Protein AF-A0A972IGV8-F1 (afdb_monomer)

Radius of gyration: 12.22 Å; Cα contacts (8 Å, |Δi|>4): 26; chains: 1; bounding box: 35×22×29 Å

pLDDT: mean 82.5, std 11.54, range [43.66, 93.38]

Sequence (59 aa):
MSDPERDIVLAARDGLRRISRKTHGFQMPDDFDEGDRRSAIDQWKRWYLAIRPDAEFEN

Foldseek 3Di:
DPPPVLVVLVVVLVVLCVVLVPVCPQPADSPGDVVSSVSSVVRSVVSVCVVVVPDDDDD

Solvent-accessible surface area (backbone atoms only — not comparable to full-atom values): 3696 Å² total; per-residue (Å²): 144,84,65,77,59,58,63,52,52,52,52,50,50,53,51,48,24,62,74,71,69,30,90,86,42,64,80,52,65,95,83,53,52,73,66,33,52,51,51,25,51,52,50,49,53,54,55,48,35,74,76,39,75,86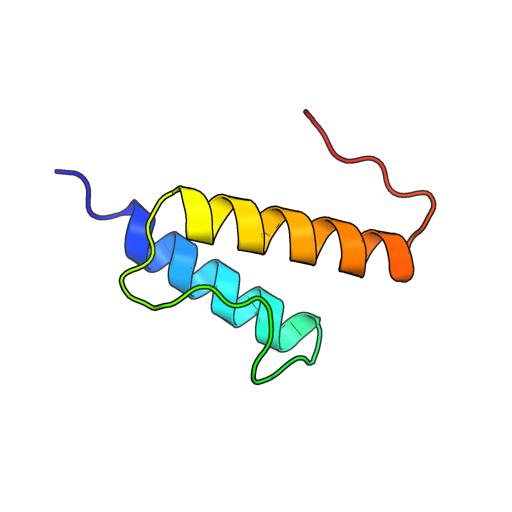,66,83,79,90,130

Secondary structure (DSSP, 8-state):
---HHHHHHHHHHHHHHHHHT-TT-S---TT--HHHHHHHHHHHHHHHHHH-TTPPPP-

Mean predicted aligned error: 5.63 Å

Structure (mmCIF, N/CA/C/O backbone):
data_AF-A0A972IGV8-F1
#
_entry.id   AF-A0A972IGV8-F1
#
loop_
_atom_site.group_PDB
_atom_site.id
_atom_site.type_symbol
_atom_site.label_atom_id
_atom_site.label_alt_id
_atom_site.label_comp_id
_atom_site.label_asym_id
_atom_site.label_entity_id
_atom_site.label_seq_id
_atom_site.pdbx_PDB_ins_code
_atom_site.Cartn_x
_atom_site.Cartn_y
_atom_site.Cartn_z
_atom_site.occupancy
_atom_site.B_iso_or_equiv
_atom_site.auth_seq_id
_atom_site.auth_comp_id
_atom_site.auth_asym_id
_atom_site.auth_atom_id
_atom_site.pdbx_PDB_model_num
ATOM 1 N N . MET A 1 1 ? 25.850 3.041 -10.621 1.00 43.66 1 MET A N 1
ATOM 2 C CA . MET A 1 1 ? 25.567 1.883 -9.751 1.00 43.66 1 MET A CA 1
ATOM 3 C C . MET A 1 1 ? 24.248 2.195 -9.046 1.00 43.66 1 MET A C 1
ATOM 5 O O . MET A 1 1 ? 24.272 2.642 -7.913 1.00 43.66 1 MET A O 1
ATOM 9 N N . SER A 1 2 ? 23.122 2.10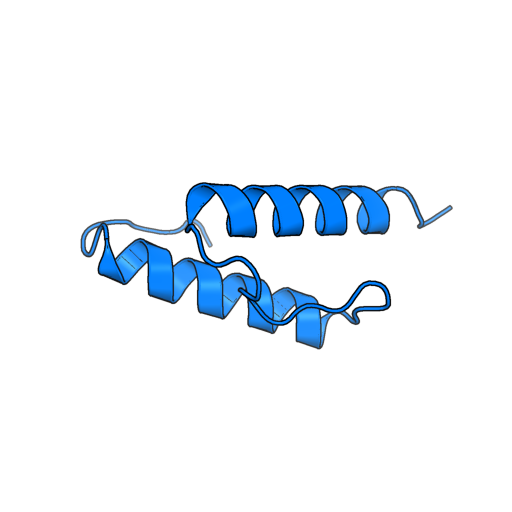4 -9.766 1.00 51.69 2 SER A N 1
ATOM 10 C CA . SER A 1 2 ? 21.808 2.606 -9.306 1.00 51.69 2 SER A CA 1
ATOM 11 C C . SER A 1 2 ? 20.655 1.664 -9.675 1.00 51.69 2 SER A C 1
ATOM 13 O O . SER A 1 2 ? 19.543 2.114 -9.900 1.00 51.69 2 SER A O 1
ATOM 15 N N . ASP A 1 3 ? 20.918 0.358 -9.721 1.00 51.00 3 ASP A N 1
ATOM 16 C CA . ASP A 1 3 ? 19.910 -0.675 -9.995 1.00 51.00 3 ASP A CA 1
ATOM 17 C C . ASP A 1 3 ? 19.564 -1.646 -8.837 1.00 51.00 3 ASP A C 1
ATOM 19 O O . ASP A 1 3 ? 18.703 -2.493 -9.055 1.00 51.00 3 ASP A O 1
ATOM 23 N N . PRO A 1 4 ? 20.092 -1.556 -7.589 1.00 58.34 4 PRO A N 1
ATOM 24 C CA . PRO A 1 4 ? 19.557 -2.381 -6.494 1.00 58.34 4 PRO A CA 1
ATOM 25 C C . PRO A 1 4 ? 18.117 -2.021 -6.095 1.00 58.34 4 PRO A C 1
ATOM 27 O O . PRO A 1 4 ? 17.422 -2.836 -5.500 1.00 58.34 4 PRO A O 1
ATOM 30 N N . GLU A 1 5 ? 17.662 -0.798 -6.378 1.00 71.94 5 GLU A N 1
ATOM 31 C CA . GLU A 1 5 ? 16.370 -0.308 -5.885 1.00 71.94 5 GLU A CA 1
ATOM 32 C C . GLU A 1 5 ? 15.182 -0.829 -6.700 1.00 71.94 5 GLU A C 1
ATOM 34 O O . GLU A 1 5 ? 14.114 -1.063 -6.131 1.00 71.94 5 GLU A O 1
ATOM 39 N N . ARG A 1 6 ? 15.349 -1.062 -8.010 1.00 81.25 6 ARG A N 1
ATOM 40 C CA . ARG A 1 6 ? 14.229 -1.444 -8.886 1.00 81.25 6 ARG A CA 1
ATOM 41 C C . ARG A 1 6 ? 13.677 -2.820 -8.524 1.00 81.25 6 ARG A C 1
ATOM 43 O O . ARG A 1 6 ? 12.477 -2.944 -8.289 1.00 81.25 6 ARG A O 1
ATOM 50 N N . ASP A 1 7 ? 14.544 -3.818 -8.388 1.00 85.56 7 ASP A N 1
ATOM 51 C CA . ASP A 1 7 ? 14.135 -5.181 -8.024 1.00 85.56 7 ASP A CA 1
ATOM 52 C C . ASP A 1 7 ? 13.482 -5.234 -6.637 1.00 85.56 7 ASP A C 1
ATOM 54 O O . ASP A 1 7 ? 12.487 -5.933 -6.438 1.00 85.56 7 ASP A O 1
ATOM 58 N N . ILE A 1 8 ? 13.985 -4.441 -5.683 1.00 86.00 8 ILE A N 1
ATOM 59 C CA . ILE A 1 8 ? 13.395 -4.318 -4.341 1.00 86.00 8 ILE A CA 1
ATOM 60 C C . ILE A 1 8 ? 11.978 -3.741 -4.428 1.00 86.00 8 ILE A C 1
ATOM 62 O O . ILE A 1 8 ? 11.060 -4.242 -3.775 1.00 86.00 8 ILE A O 1
ATOM 66 N N . VAL A 1 9 ? 11.778 -2.707 -5.246 1.00 86.81 9 VAL A N 1
ATOM 67 C CA . VAL A 1 9 ? 10.469 -2.071 -5.432 1.00 86.81 9 VAL A CA 1
ATOM 68 C C . VAL A 1 9 ? 9.477 -3.026 -6.110 1.00 86.81 9 VAL A C 1
ATOM 70 O O . VAL A 1 9 ? 8.323 -3.109 -5.677 1.00 86.81 9 VAL A O 1
ATOM 73 N N . LEU A 1 10 ? 9.917 -3.810 -7.099 1.00 88.56 10 LEU A N 1
ATOM 74 C CA . LEU A 1 10 ? 9.086 -4.842 -7.733 1.00 88.56 10 LEU A CA 1
ATOM 75 C C . LEU A 1 10 ? 8.728 -5.969 -6.756 1.00 88.56 10 LEU A C 1
ATOM 77 O O . LEU A 1 10 ? 7.560 -6.353 -6.660 1.00 88.56 10 LEU A O 1
ATOM 81 N N . ALA A 1 11 ? 9.687 -6.439 -5.956 1.00 89.06 11 ALA A N 1
ATOM 82 C CA . ALA A 1 11 ? 9.434 -7.446 -4.928 1.00 89.06 11 ALA A CA 1
ATOM 83 C C . ALA A 1 11 ? 8.430 -6.948 -3.872 1.00 89.06 11 ALA A C 1
ATOM 85 O O . ALA A 1 11 ? 7.506 -7.675 -3.492 1.00 89.06 11 ALA A O 1
ATOM 86 N N . ALA A 1 12 ? 8.559 -5.692 -3.430 1.00 88.25 12 ALA A N 1
ATOM 87 C CA . ALA A 1 12 ? 7.614 -5.069 -2.507 1.00 88.25 12 ALA A CA 1
ATOM 88 C C . ALA A 1 12 ? 6.206 -4.977 -3.117 1.00 88.25 12 ALA A C 1
ATOM 90 O O . ALA A 1 12 ? 5.230 -5.374 -2.477 1.00 88.25 12 ALA A O 1
ATOM 91 N N . ARG A 1 13 ? 6.090 -4.528 -4.374 1.00 88.00 13 ARG A N 1
ATOM 92 C CA . ARG A 1 13 ? 4.823 -4.484 -5.123 1.00 88.00 13 ARG A CA 1
ATOM 93 C C . ARG A 1 13 ? 4.137 -5.843 -5.164 1.00 88.00 13 ARG A C 1
ATOM 95 O O . ARG A 1 13 ? 2.944 -5.941 -4.871 1.00 88.00 13 ARG A O 1
ATOM 102 N N . ASP A 1 14 ? 4.873 -6.890 -5.511 1.00 88.38 14 ASP A N 1
ATOM 103 C CA . AS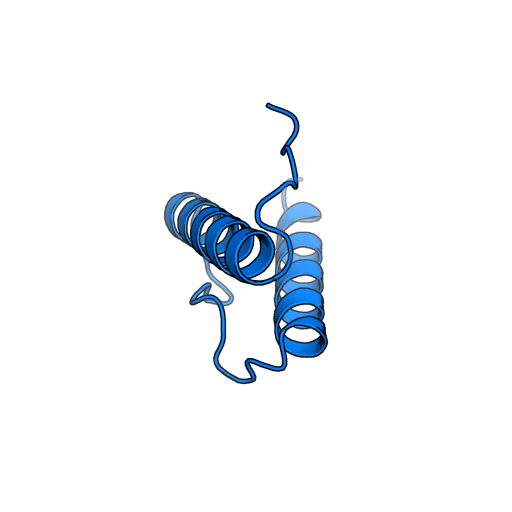P A 1 14 ? 4.308 -8.230 -5.657 1.00 88.38 14 ASP A CA 1
ATOM 104 C C . ASP A 1 14 ? 3.899 -8.818 -4.297 1.00 88.38 14 ASP A C 1
ATOM 106 O O . ASP A 1 14 ? 2.828 -9.425 -4.170 1.00 88.38 14 ASP A O 1
ATOM 110 N N . GLY A 1 15 ? 4.667 -8.528 -3.242 1.00 87.25 15 GLY A N 1
ATOM 111 C CA . GLY A 1 15 ? 4.269 -8.791 -1.859 1.00 87.25 15 GLY A CA 1
ATOM 112 C C . GLY A 1 15 ? 2.956 -8.094 -1.484 1.00 87.25 15 GLY A C 1
ATOM 113 O O . GLY A 1 15 ? 2.038 -8.730 -0.955 1.00 87.25 15 GLY A O 1
ATOM 114 N N . LEU A 1 16 ? 2.812 -6.808 -1.821 1.00 86.38 16 LEU A N 1
ATOM 115 C CA . LEU A 1 16 ? 1.594 -6.035 -1.560 1.00 86.38 16 LEU A CA 1
ATOM 116 C C . LEU A 1 16 ? 0.380 -6.572 -2.324 1.00 86.38 16 LEU A C 1
ATOM 118 O O . LEU A 1 16 ? -0.712 -6.659 -1.753 1.00 86.38 16 LEU A O 1
ATOM 122 N N . ARG A 1 17 ? 0.543 -6.980 -3.587 1.00 87.00 17 ARG A N 1
ATOM 123 C CA . ARG A 1 17 ? -0.524 -7.627 -4.376 1.00 87.00 17 ARG A CA 1
ATOM 124 C C . ARG A 1 17 ? -1.014 -8.906 -3.703 1.00 87.00 17 ARG A C 1
ATOM 126 O O . ARG A 1 17 ? -2.223 -9.123 -3.597 1.00 87.00 17 ARG A O 1
ATOM 133 N N . ARG A 1 18 ? -0.087 -9.716 -3.181 1.00 86.25 18 ARG A N 1
ATOM 13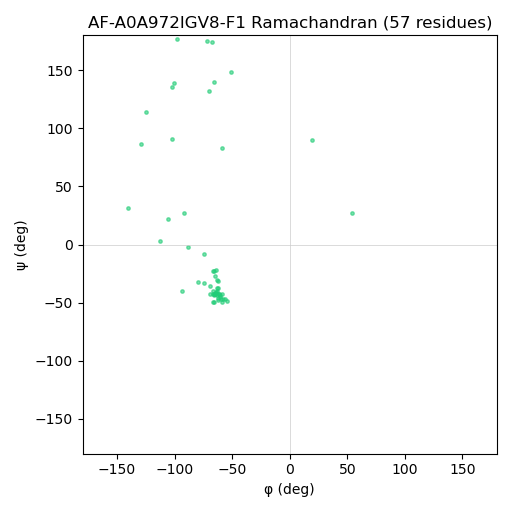4 C CA . ARG A 1 18 ? -0.402 -10.956 -2.463 1.00 86.25 18 ARG A CA 1
ATOM 135 C C . ARG A 1 18 ? -1.153 -10.694 -1.157 1.00 86.25 18 ARG A C 1
ATOM 137 O O . ARG A 1 18 ? -2.201 -11.298 -0.941 1.00 86.25 18 ARG A O 1
ATOM 144 N N . ILE A 1 19 ? -0.658 -9.785 -0.313 1.00 85.56 19 ILE A N 1
ATOM 145 C CA . ILE A 1 19 ? -1.267 -9.474 0.995 1.00 85.56 19 ILE A CA 1
ATOM 146 C C . ILE A 1 19 ? -2.648 -8.833 0.820 1.00 85.56 19 ILE A C 1
ATOM 148 O O . ILE A 1 19 ? -3.605 -9.207 1.496 1.00 85.56 19 ILE A O 1
ATOM 152 N N . SER A 1 20 ? -2.779 -7.905 -0.130 1.00 81.69 20 SER A N 1
ATOM 153 C CA . SER A 1 20 ? -4.052 -7.231 -0.403 1.00 81.69 20 SER A CA 1
ATOM 154 C C . SER A 1 20 ? -5.073 -8.098 -1.142 1.00 81.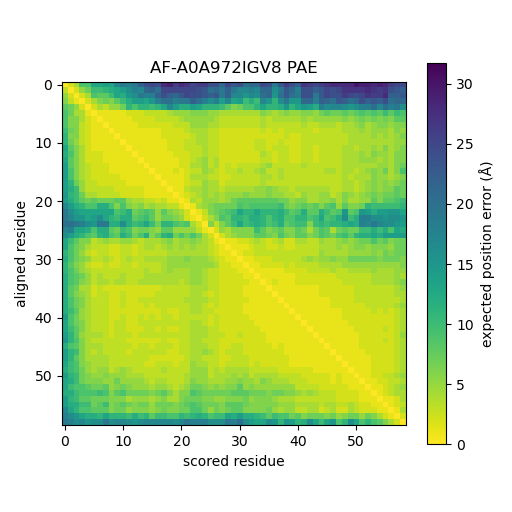69 20 SER A C 1
ATOM 156 O O . SER A 1 20 ? -6.228 -7.691 -1.278 1.00 81.69 20 SER A O 1
ATOM 158 N N . ARG A 1 21 ? -4.669 -9.289 -1.615 1.00 82.25 21 ARG A N 1
ATOM 159 C CA . ARG A 1 21 ? -5.449 -10.161 -2.511 1.00 82.25 21 ARG A CA 1
ATOM 160 C C . ARG A 1 21 ? -5.923 -9.441 -3.783 1.00 82.25 21 ARG A C 1
ATOM 162 O O . ARG A 1 21 ? -6.935 -9.815 -4.370 1.00 82.25 21 ARG A O 1
ATOM 169 N N . LYS A 1 22 ? -5.189 -8.415 -4.229 1.00 75.12 22 LYS A N 1
ATOM 170 C CA . LYS A 1 22 ? -5.441 -7.693 -5.482 1.00 75.12 22 LYS A CA 1
ATOM 171 C C . LYS A 1 22 ? -4.439 -8.162 -6.534 1.00 75.12 22 LYS A C 1
ATOM 173 O O . LYS A 1 22 ? -3.357 -7.598 -6.660 1.00 75.12 22 LYS A O 1
ATOM 178 N N . THR A 1 23 ? -4.804 -9.193 -7.296 1.00 61.34 23 THR A N 1
ATOM 179 C CA . THR A 1 23 ? -3.924 -9.840 -8.294 1.00 61.34 23 THR A CA 1
ATOM 180 C C . THR A 1 23 ? -3.508 -8.920 -9.445 1.00 61.34 23 THR A C 1
ATOM 182 O O . THR A 1 23 ? -2.393 -9.041 -9.928 1.00 61.34 23 THR A O 1
ATOM 185 N N . HIS A 1 24 ? -4.351 -7.953 -9.822 1.00 61.09 24 HIS A N 1
ATOM 186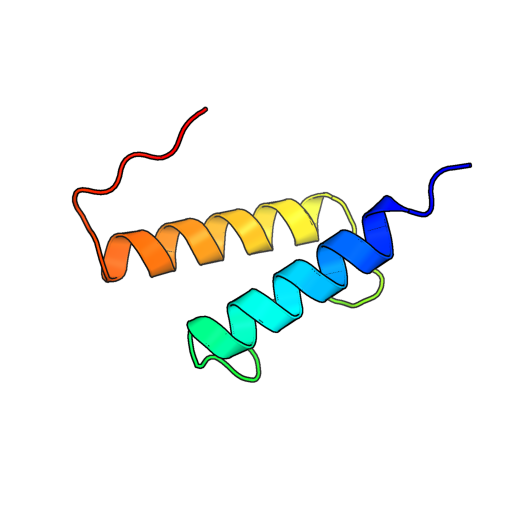 C CA . HIS A 1 24 ? -4.015 -6.851 -10.743 1.00 61.09 24 HIS A CA 1
ATOM 187 C C . HIS A 1 24 ? -3.833 -5.507 -9.997 1.00 61.09 24 HIS A C 1
ATOM 189 O O . HIS A 1 24 ? -4.038 -4.431 -10.555 1.00 61.09 24 HIS A O 1
ATOM 195 N N . GLY A 1 25 ? -3.543 -5.557 -8.692 1.00 67.75 25 GLY A N 1
ATOM 196 C CA . GLY A 1 25 ? -3.533 -4.397 -7.794 1.00 67.75 25 GLY A CA 1
ATOM 197 C C . GLY A 1 25 ? -2.427 -3.372 -8.065 1.00 67.75 25 GLY A C 1
ATOM 198 O O . GLY A 1 25 ? -1.565 -3.606 -8.910 1.00 67.75 25 GLY A O 1
ATOM 199 N N . PHE A 1 26 ? -2.497 -2.260 -7.309 1.00 67.69 26 PHE A N 1
ATOM 200 C CA . PHE A 1 26 ? -1.618 -1.073 -7.291 1.00 67.69 26 PHE A CA 1
ATOM 201 C C . PHE A 1 26 ? -0.782 -0.925 -8.565 1.00 67.69 26 PHE A C 1
ATOM 203 O O . PHE A 1 26 ? 0.296 -1.504 -8.681 1.00 67.69 26 PHE A O 1
ATOM 210 N N . GLN A 1 27 ? -1.362 -0.218 -9.538 1.00 71.81 27 GLN A N 1
ATOM 211 C CA . GLN A 1 27 ? -0.892 -0.065 -10.917 1.00 71.81 27 GLN A CA 1
ATOM 212 C C . GLN A 1 27 ? 0.516 0.558 -10.966 1.00 71.81 27 GLN A C 1
ATOM 214 O O . GLN A 1 27 ? 0.651 1.764 -11.111 1.00 71.81 27 GLN A O 1
ATOM 219 N N . MET A 1 28 ? 1.548 -0.267 -10.794 1.00 85.50 28 MET A N 1
ATOM 220 C CA . MET A 1 28 ? 2.952 0.091 -10.980 1.00 85.50 28 MET A CA 1
ATOM 221 C C . MET A 1 28 ? 3.552 -0.900 -11.982 1.00 85.50 28 MET A C 1
ATOM 223 O O . MET A 1 28 ? 3.582 -2.102 -11.668 1.00 85.50 28 MET A O 1
ATOM 227 N N . PRO A 1 29 ? 3.958 -0.448 -13.179 1.00 87.19 29 PRO A N 1
ATOM 228 C CA . PRO A 1 29 ? 4.543 -1.310 -14.202 1.00 87.19 29 PRO A CA 1
ATOM 229 C C . PRO A 1 29 ? 5.962 -1.757 -13.805 1.00 87.19 29 PRO A C 1
ATOM 231 O O . PRO A 1 29 ? 6.465 -1.379 -12.748 1.00 87.19 29 PRO A O 1
ATOM 234 N N . ASP A 1 30 ? 6.594 -2.630 -14.592 1.00 86.31 30 ASP A N 1
ATOM 235 C CA . ASP A 1 30 ? 7.952 -3.121 -14.288 1.00 86.31 30 ASP A CA 1
ATOM 236 C C . ASP A 1 30 ? 9.025 -2.052 -14.581 1.00 86.31 30 ASP A C 1
ATOM 238 O O . ASP A 1 30 ? 10.014 -1.902 -13.856 1.00 86.31 30 ASP A O 1
ATOM 242 N N . ASP A 1 31 ? 8.776 -1.235 -15.601 1.00 87.94 31 ASP A N 1
ATOM 243 C CA . ASP A 1 31 ? 9.563 -0.083 -16.038 1.00 87.94 31 ASP A CA 1
ATOM 244 C C . ASP A 1 31 ? 9.098 1.235 -15.395 1.00 87.94 31 ASP A C 1
ATOM 246 O O . ASP A 1 31 ? 9.310 2.308 -15.950 1.00 87.94 31 ASP A O 1
ATOM 250 N N . PHE A 1 32 ? 8.511 1.155 -14.197 1.00 86.25 32 PHE A N 1
ATOM 251 C CA . PHE A 1 32 ? 7.955 2.298 -13.471 1.00 86.25 32 PHE A CA 1
ATOM 252 C C . PHE A 1 32 ? 8.922 3.481 -13.340 1.00 86.25 32 PHE A C 1
ATOM 254 O O . PHE A 1 32 ? 10.144 3.303 -13.191 1.00 86.25 32 PHE A O 1
ATOM 261 N N . ASP A 1 33 ? 8.333 4.676 -13.323 1.00 89.00 33 ASP A N 1
ATOM 262 C CA . ASP A 1 33 ? 8.980 5.917 -12.913 1.00 89.00 33 ASP A CA 1
ATOM 263 C C . ASP A 1 33 ? 8.645 6.291 -11.451 1.00 89.00 33 ASP A C 1
ATOM 265 O O . ASP A 1 33 ? 7.889 5.611 -10.749 1.00 89.00 33 ASP A O 1
ATOM 269 N N . GLU A 1 34 ? 9.232 7.377 -10.940 1.00 85.62 34 GLU A N 1
ATOM 270 C CA . GLU A 1 34 ? 8.984 7.800 -9.553 1.00 85.62 34 GLU A CA 1
ATOM 271 C C . GLU A 1 34 ? 7.520 8.228 -9.315 1.00 85.62 34 GLU A C 1
ATOM 273 O O . GLU A 1 34 ? 7.000 8.101 -8.202 1.00 85.62 34 GLU A O 1
ATOM 278 N N . GLY A 1 35 ? 6.823 8.703 -10.351 1.00 87.88 35 GLY A N 1
ATOM 279 C CA . GLY A 1 35 ? 5.406 9.058 -10.289 1.00 87.88 35 GLY A CA 1
ATOM 280 C C . GLY A 1 35 ? 4.510 7.831 -10.123 1.00 87.88 35 GLY A C 1
ATOM 281 O O . GLY A 1 35 ? 3.607 7.834 -9.276 1.00 87.88 35 GLY A O 1
ATOM 282 N N . ASP A 1 36 ? 4.798 6.760 -10.860 1.00 88.69 36 ASP A N 1
ATOM 283 C CA . ASP A 1 36 ? 4.146 5.457 -10.720 1.00 88.69 36 ASP A CA 1
ATOM 284 C C . ASP A 1 36 ? 4.367 4.881 -9.320 1.00 88.69 36 ASP A C 1
ATOM 286 O O . ASP A 1 36 ? 3.421 4.444 -8.652 1.00 88.69 36 ASP A O 1
ATOM 290 N N . ARG A 1 37 ? 5.611 4.945 -8.829 1.00 86.88 37 ARG A N 1
ATOM 291 C CA . ARG A 1 37 ? 5.976 4.488 -7.483 1.00 86.88 37 ARG A CA 1
ATOM 292 C C . ARG A 1 37 ? 5.189 5.228 -6.405 1.00 86.88 37 ARG A C 1
ATOM 294 O O . ARG A 1 37 ? 4.580 4.597 -5.535 1.00 86.88 37 ARG A O 1
ATOM 301 N N . ARG A 1 38 ? 5.143 6.560 -6.473 1.00 88.75 38 ARG A N 1
ATOM 302 C CA . ARG A 1 38 ? 4.375 7.388 -5.531 1.00 88.75 38 ARG A CA 1
ATOM 303 C C . ARG A 1 38 ? 2.880 7.079 -5.592 1.00 88.75 38 ARG A C 1
ATOM 305 O O . ARG A 1 38 ? 2.239 6.920 -4.553 1.00 88.75 38 ARG A O 1
ATOM 312 N N . SER A 1 39 ? 2.338 6.916 -6.795 1.00 89.25 39 SER A N 1
ATOM 313 C CA . SER A 1 39 ? 0.931 6.567 -7.001 1.00 89.25 39 SER A CA 1
ATOM 314 C C . SER A 1 39 ? 0.584 5.198 -6.414 1.00 89.25 39 SER A C 1
ATOM 316 O O . SER A 1 39 ? -0.500 5.014 -5.855 1.00 89.25 39 SER A O 1
ATOM 318 N N . ALA A 1 40 ? 1.486 4.221 -6.512 1.00 87.44 40 ALA A N 1
ATOM 319 C CA . ALA A 1 40 ? 1.310 2.904 -5.911 1.00 87.44 40 ALA A CA 1
ATOM 320 C C . ALA A 1 40 ? 1.318 2.965 -4.376 1.00 87.44 40 ALA A C 1
ATOM 322 O O . ALA A 1 40 ? 0.455 2.354 -3.738 1.00 87.44 40 ALA A O 1
ATOM 323 N N . ILE A 1 41 ? 2.227 3.753 -3.790 1.00 88.44 41 ILE A N 1
ATOM 324 C CA . ILE A 1 41 ? 2.290 4.001 -2.342 1.00 88.44 41 ILE A CA 1
ATOM 325 C C . ILE A 1 41 ? 0.989 4.641 -1.844 1.00 88.44 41 ILE A C 1
ATOM 327 O O . ILE A 1 41 ? 0.410 4.165 -0.867 1.00 88.44 41 ILE A O 1
ATOM 331 N N . ASP A 1 42 ? 0.483 5.669 -2.525 1.00 90.31 42 ASP A N 1
ATOM 332 C CA . ASP A 1 42 ? -0.749 6.357 -2.121 1.00 90.31 42 ASP A CA 1
ATOM 333 C C . ASP A 1 42 ? -1.971 5.436 -2.184 1.00 90.31 42 ASP A C 1
ATOM 335 O O . ASP A 1 42 ? -2.805 5.423 -1.273 1.00 90.31 42 ASP A O 1
ATOM 339 N N . GLN A 1 43 ? -2.082 4.622 -3.236 1.00 89.44 43 GLN A N 1
ATOM 340 C CA . GLN A 1 43 ? -3.156 3.637 -3.328 1.00 89.44 43 GLN A CA 1
ATOM 341 C C . GLN A 1 43 ? -3.054 2.587 -2.213 1.00 89.44 43 GLN A C 1
ATOM 343 O O . GLN A 1 43 ? -4.081 2.206 -1.643 1.00 89.44 43 GLN A O 1
ATOM 348 N N . TRP A 1 44 ? -1.839 2.139 -1.881 1.00 87.75 44 TRP A N 1
ATOM 349 C CA . TRP A 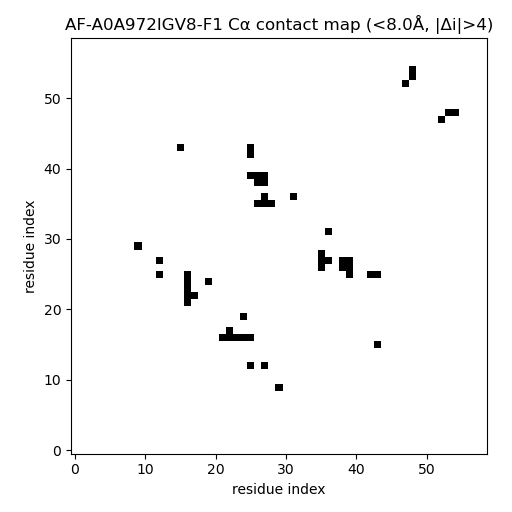1 44 ? -1.613 1.213 -0.775 1.00 87.75 44 TRP A CA 1
ATOM 350 C C . TRP A 1 44 ? -2.021 1.821 0.567 1.00 87.75 44 TRP A C 1
ATOM 352 O O . TRP A 1 44 ? -2.795 1.195 1.292 1.00 87.75 44 TRP A O 1
ATOM 362 N N . LYS A 1 45 ? -1.598 3.057 0.862 1.00 90.12 45 LYS A N 1
ATOM 363 C CA . LYS A 1 45 ? -1.973 3.774 2.091 1.00 90.12 45 LYS A CA 1
ATOM 364 C C . LYS A 1 45 ? -3.492 3.883 2.230 1.00 90.12 45 LYS A C 1
ATOM 366 O O . LYS A 1 45 ? -4.042 3.545 3.274 1.00 90.12 45 LYS A O 1
ATOM 371 N N . ARG A 1 46 ? -4.190 4.272 1.155 1.00 90.19 46 ARG A N 1
ATOM 372 C CA . ARG A 1 46 ? -5.664 4.357 1.128 1.00 90.19 46 ARG A CA 1
ATOM 373 C C . ARG A 1 46 ? -6.330 3.010 1.391 1.00 90.19 46 ARG A C 1
ATOM 375 O O . ARG A 1 46 ? -7.299 2.937 2.138 1.00 90.19 46 ARG A O 1
ATOM 382 N N . TRP A 1 47 ? -5.824 1.943 0.776 1.00 88.44 47 TRP A N 1
ATOM 383 C CA . TRP A 1 47 ? -6.339 0.597 1.016 1.00 88.44 47 TRP A CA 1
ATOM 384 C C . TRP A 1 47 ? -6.099 0.143 2.460 1.00 88.44 47 TRP A C 1
ATOM 386 O O . TRP A 1 47 ? -7.001 -0.425 3.068 1.00 88.44 47 TRP A O 1
ATOM 396 N N . TYR A 1 48 ? -4.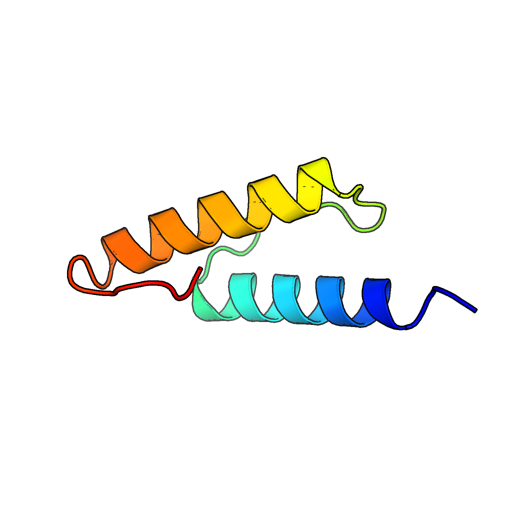917 0.411 3.016 1.00 89.44 48 TYR A N 1
ATOM 397 C CA . TYR A 1 48 ? -4.595 0.029 4.385 1.00 89.44 48 TYR A CA 1
ATOM 398 C C . TYR A 1 48 ? -5.471 0.775 5.396 1.00 89.44 48 TYR A 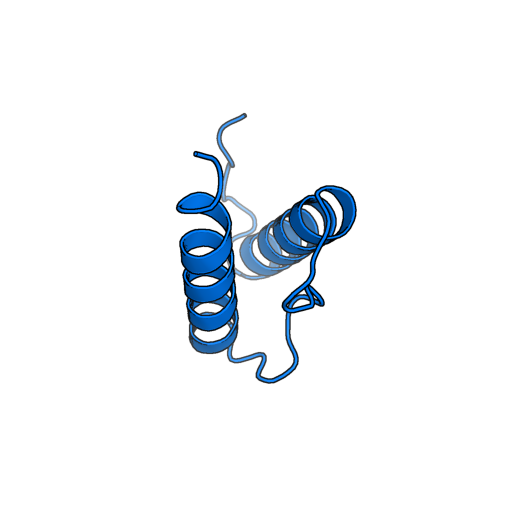C 1
ATOM 400 O O . TYR A 1 48 ? -6.038 0.136 6.277 1.00 89.44 48 TYR A O 1
ATOM 408 N N . LEU A 1 49 ? -5.698 2.079 5.203 1.00 92.31 49 LEU A N 1
ATOM 409 C CA . LEU A 1 49 ? -6.630 2.865 6.022 1.00 92.31 49 LEU A CA 1
ATOM 410 C C . LEU A 1 49 ? -8.079 2.376 5.920 1.00 92.31 49 LEU A C 1
ATOM 412 O O . LEU A 1 49 ? -8.821 2.453 6.891 1.00 92.31 49 LEU A O 1
ATOM 416 N N . ALA A 1 50 ? -8.495 1.823 4.778 1.00 89.50 50 ALA A N 1
ATOM 417 C CA . ALA A 1 50 ? -9.817 1.207 4.667 1.00 89.50 50 ALA A CA 1
ATOM 418 C C . ALA A 1 50 ? -9.962 -0.056 5.544 1.00 89.50 50 ALA A C 1
ATOM 420 O O . ALA A 1 50 ? -11.080 -0.435 5.884 1.00 89.50 50 ALA A O 1
ATOM 421 N N . ILE A 1 51 ? -8.851 -0.712 5.904 1.00 89.81 51 ILE A N 1
ATOM 422 C CA . ILE A 1 51 ? -8.821 -1.882 6.798 1.00 89.81 51 ILE A CA 1
ATOM 423 C C . ILE A 1 51 ? -8.569 -1.464 8.250 1.00 89.81 51 ILE A C 1
ATOM 425 O O . ILE A 1 51 ? -9.164 -2.036 9.161 1.00 89.81 51 ILE A O 1
ATOM 429 N N . ARG A 1 52 ? -7.683 -0.488 8.463 1.00 92.50 52 ARG A N 1
ATOM 430 C CA . ARG A 1 52 ? -7.327 0.086 9.765 1.00 92.50 52 ARG A CA 1
ATOM 431 C C . ARG A 1 52 ? -7.419 1.612 9.719 1.00 92.50 52 ARG A C 1
ATOM 433 O O . ARG A 1 52 ? -6.414 2.268 9.449 1.00 92.50 52 ARG A O 1
ATOM 440 N N . PRO A 1 53 ? -8.611 2.180 9.961 1.00 92.50 53 PRO A N 1
ATOM 441 C CA . PRO A 1 53 ? -8.828 3.625 9.873 1.00 92.50 53 PRO A CA 1
ATOM 442 C C . PRO A 1 53 ? -8.040 4.448 10.899 1.00 92.50 53 PRO A C 1
ATOM 444 O O . PRO A 1 53 ? -7.838 5.638 10.696 1.00 92.50 53 PRO A O 1
ATOM 447 N N . ASP A 1 54 ? -7.621 3.818 11.994 1.00 93.38 54 ASP A N 1
ATOM 448 C CA . ASP A 1 54 ? -6.851 4.385 13.102 1.00 93.38 54 ASP A CA 1
ATOM 449 C C . ASP A 1 54 ? -5.331 4.322 12.886 1.00 93.38 54 ASP A C 1
ATOM 451 O O . ASP A 1 54 ? -4.568 4.769 13.738 1.00 93.38 54 ASP A O 1
ATOM 455 N N . ALA A 1 55 ? -4.874 3.747 11.772 1.00 91.00 55 ALA A N 1
ATOM 456 C CA . ALA A 1 55 ? -3.454 3.661 11.487 1.00 91.00 55 ALA A CA 1
ATOM 457 C C . ALA A 1 55 ? -2.859 5.037 11.155 1.00 91.00 55 ALA A C 1
ATOM 459 O O . ALA A 1 55 ? -3.353 5.755 10.287 1.00 91.00 55 ALA A O 1
ATOM 460 N N . GLU A 1 56 ? -1.730 5.350 11.783 1.00 90.38 56 GLU A N 1
ATOM 461 C CA . GLU A 1 56 ? -0.900 6.502 11.444 1.00 90.38 56 GLU A CA 1
ATOM 462 C C . GLU A 1 56 ? 0.288 6.043 10.589 1.00 90.38 56 GLU A C 1
ATOM 464 O O . GLU A 1 56 ? 0.876 4.985 10.827 1.00 90.38 56 GLU A O 1
ATOM 469 N N . PHE A 1 57 ? 0.631 6.824 9.565 1.00 85.25 57 PHE A N 1
ATOM 470 C CA . PHE A 1 57 ? 1.836 6.599 8.770 1.00 85.25 57 PHE A CA 1
ATOM 471 C C . PHE A 1 57 ? 2.914 7.585 9.205 1.00 85.25 57 PHE A C 1
ATOM 473 O O . PHE A 1 57 ? 2.635 8.776 9.336 1.00 85.25 57 PHE A O 1
ATOM 480 N N . GLU A 1 58 ? 4.141 7.100 9.374 1.00 81.00 58 GLU A N 1
ATOM 481 C CA . GLU A 1 58 ? 5.302 7.965 9.579 1.00 81.00 58 GLU A CA 1
ATOM 482 C C . GLU A 1 58 ? 5.564 8.805 8.313 1.00 81.00 58 GLU A C 1
ATOM 484 O O . GLU A 1 58 ? 5.383 8.323 7.185 1.00 81.00 58 GLU A O 1
ATOM 489 N N . ASN A 1 59 ? 5.922 10.076 8.524 1.00 59.56 59 ASN A N 1
ATOM 490 C CA . ASN A 1 59 ? 6.233 11.060 7.480 1.00 59.56 59 ASN A CA 1
ATOM 491 C C . ASN A 1 59 ? 7.725 11.093 7.163 1.00 59.56 59 ASN A C 1
ATOM 493 O O . ASN A 1 59 ? 8.521 11.101 8.128 1.00 59.56 59 ASN A O 1
#